Protein AF-A0A382AH95-F1 (afdb_monomer)

Sequence (117 aa):
MVKKNTNKNLPVITAFGGINAAGRSSSHQSYKNTIFDSLSDNCKQEVLQDLAVLEGKIESVSGGWETSSGDSIKLKTYLKENLEEIRAQTMVRRIIREEFDPEGIILDQIQAGSAGM

Mean predicted aligned error: 7.98 Å

Organism: NCBI:txid408172

pLDDT: mean 89.86, std 13.6, range [40.34, 98.5]

Nearest PDB structures (foldseek):
  4cw4-assembly1_A-2  TM=8.496E-01  e=1.085E-04  Pseudomonas aeruginosa PAO1
  2n4q-assembly1_B  TM=4.087E-01  e=5.212E+00  Homo sapiens
  3htx-assembly1_A  TM=3.259E-01  e=8.532E+00  Arabidopsis thaliana

Radius of gyration: 23.03 Å; Cα contacts (8 Å, |Δi|>4): 92; chains: 1; bounding box: 67×44×58 Å

Structure (mmCIF, N/CA/C/O backbone):
data_AF-A0A382AH95-F1
#
_entry.id   AF-A0A382AH95-F1
#
loop_
_atom_site.group_PDB
_atom_site.id
_atom_site.type_symbol
_atom_site.label_atom_id
_atom_site.label_alt_id
_atom_site.label_comp_id
_atom_site.label_asym_id
_atom_site.label_entity_id
_atom_site.label_seq_id
_atom_site.pdbx_PDB_ins_code
_atom_site.Cartn_x
_atom_site.Cartn_y
_atom_site.Cartn_z
_atom_site.occupancy
_atom_site.B_iso_or_equiv
_atom_site.auth_seq_id
_atom_site.auth_comp_id
_atom_site.auth_asym_id
_atom_site.auth_atom_id
_atom_site.pdbx_PDB_model_num
ATOM 1 N N . MET A 1 1 ? 51.081 -22.520 14.579 1.00 49.62 1 MET A N 1
ATOM 2 C CA . MET A 1 1 ? 49.908 -22.494 13.677 1.00 49.62 1 MET A CA 1
ATOM 3 C C . MET A 1 1 ? 49.060 -21.276 14.030 1.00 49.62 1 MET A C 1
ATOM 5 O O . MET A 1 1 ? 48.411 -21.284 15.066 1.00 49.62 1 MET A O 1
ATOM 9 N N . VAL A 1 2 ? 49.152 -20.190 13.256 1.00 55.25 2 VAL A N 1
ATOM 10 C CA . VAL A 1 2 ? 48.418 -18.939 13.527 1.00 55.25 2 VAL A CA 1
ATOM 11 C C . VAL A 1 2 ? 46.995 -19.087 12.984 1.00 55.25 2 VAL A C 1
ATOM 13 O O . VAL A 1 2 ? 46.812 -19.263 11.781 1.00 55.25 2 VAL A O 1
ATOM 16 N N . LYS A 1 3 ? 45.983 -19.048 13.860 1.00 61.38 3 LYS A N 1
ATOM 17 C CA . LYS A 1 3 ? 44.573 -18.991 13.445 1.00 61.38 3 LYS A CA 1
ATOM 18 C C . LYS A 1 3 ? 44.327 -17.646 12.761 1.00 61.38 3 LYS A C 1
ATOM 20 O O . LYS A 1 3 ? 44.399 -16.597 13.392 1.00 61.38 3 LYS A O 1
ATOM 25 N N . LYS A 1 4 ? 44.052 -17.681 11.459 1.00 64.69 4 LYS A N 1
ATOM 26 C CA . LYS A 1 4 ? 43.665 -16.507 10.677 1.00 64.69 4 LYS A CA 1
ATOM 27 C C . LYS A 1 4 ? 42.228 -16.143 11.065 1.00 64.69 4 LYS A C 1
ATOM 29 O O . LYS A 1 4 ? 41.293 -16.802 10.623 1.00 64.69 4 LYS A O 1
ATOM 34 N N . ASN A 1 5 ? 42.047 -15.134 11.917 1.00 68.62 5 ASN A N 1
ATOM 35 C CA . ASN A 1 5 ? 40.719 -14.590 12.208 1.00 68.62 5 ASN A CA 1
ATOM 36 C C . ASN A 1 5 ? 40.188 -13.887 10.954 1.00 68.62 5 ASN A C 1
ATOM 38 O O . ASN A 1 5 ? 40.538 -12.743 10.670 1.00 68.62 5 ASN A O 1
ATOM 42 N N . THR A 1 6 ? 39.340 -14.567 10.188 1.00 71.94 6 THR A N 1
ATOM 43 C CA . THR A 1 6 ? 38.558 -13.939 9.120 1.00 71.94 6 THR A CA 1
ATOM 44 C C . THR A 1 6 ? 37.319 -13.314 9.745 1.00 71.94 6 THR A C 1
ATOM 46 O O . THR A 1 6 ? 36.241 -13.907 9.717 1.00 71.94 6 THR A O 1
ATOM 49 N N . ASN A 1 7 ? 37.485 -12.147 10.365 1.00 75.25 7 ASN A N 1
ATOM 50 C CA . ASN A 1 7 ? 36.361 -11.382 10.891 1.00 75.25 7 ASN A CA 1
ATOM 51 C C . ASN A 1 7 ? 35.585 -10.809 9.692 1.00 75.25 7 ASN A C 1
ATOM 53 O O . ASN A 1 7 ? 35.944 -9.767 9.147 1.00 75.25 7 ASN A O 1
ATOM 57 N N . LYS A 1 8 ? 34.613 -11.573 9.182 1.00 82.12 8 LYS A N 1
ATOM 58 C CA . LYS A 1 8 ? 33.764 -11.160 8.062 1.00 82.12 8 LYS A CA 1
ATOM 59 C C . LYS A 1 8 ? 32.585 -10.376 8.621 1.00 82.12 8 LYS A C 1
ATOM 61 O O . LYS A 1 8 ? 31.841 -10.899 9.444 1.00 82.12 8 LYS A O 1
ATOM 66 N N . ASN A 1 9 ? 32.410 -9.144 8.156 1.00 88.56 9 ASN A N 1
ATOM 67 C CA . ASN A 1 9 ? 31.256 -8.329 8.518 1.00 88.56 9 ASN A CA 1
ATOM 68 C C . ASN A 1 9 ? 29.970 -9.021 8.043 1.00 88.56 9 ASN A C 1
ATOM 70 O O . ASN A 1 9 ? 29.896 -9.457 6.892 1.00 88.56 9 ASN A O 1
ATOM 74 N N . LEU A 1 10 ? 28.972 -9.118 8.923 1.00 92.50 10 LEU A N 1
ATOM 75 C CA . LEU A 1 10 ? 27.650 -9.628 8.572 1.00 92.50 10 LEU A CA 1
ATOM 76 C C . LEU A 1 10 ? 26.830 -8.484 7.956 1.00 92.50 10 LEU A C 1
ATOM 78 O O . LEU A 1 10 ? 26.560 -7.510 8.663 1.00 92.50 10 LEU A O 1
ATOM 82 N N . PRO A 1 11 ? 26.430 -8.557 6.674 1.00 94.50 11 PRO A N 1
ATOM 83 C CA . PRO A 1 11 ? 25.478 -7.601 6.130 1.00 94.50 11 PRO A CA 1
ATOM 84 C C . PRO A 1 11 ? 24.117 -7.785 6.810 1.00 94.50 11 PRO A C 1
ATOM 86 O O . PRO A 1 11 ? 23.620 -8.903 6.932 1.00 94.50 11 PRO A O 1
ATOM 89 N N . VAL A 1 12 ? 23.511 -6.678 7.235 1.00 96.69 12 VAL A N 1
ATOM 90 C CA . VAL A 1 12 ? 22.181 -6.649 7.856 1.00 96.69 12 VAL A CA 1
ATOM 91 C C . VAL A 1 12 ? 21.316 -5.655 7.091 1.00 96.69 12 VAL A C 1
ATOM 93 O O . VAL A 1 12 ? 21.766 -4.553 6.780 1.00 96.69 12 VAL A O 1
ATOM 96 N N . ILE A 1 13 ? 20.073 -6.035 6.792 1.00 96.50 13 ILE A N 1
ATOM 97 C CA . ILE A 1 13 ? 19.088 -5.127 6.197 1.00 96.50 13 ILE A CA 1
ATOM 98 C C . ILE A 1 13 ? 18.495 -4.287 7.325 1.00 96.50 13 ILE A C 1
ATOM 100 O O . ILE A 1 13 ? 17.729 -4.788 8.143 1.00 96.50 13 ILE A O 1
ATOM 104 N N . THR A 1 14 ? 18.866 -3.012 7.378 1.00 96.56 14 THR A N 1
ATOM 105 C CA . THR A 1 14 ? 18.353 -2.055 8.371 1.00 96.56 14 THR A CA 1
ATOM 106 C C . THR A 1 14 ? 17.153 -1.262 7.857 1.00 96.56 14 THR A C 1
ATOM 108 O O . THR A 1 14 ? 16.379 -0.737 8.651 1.00 96.56 14 THR A O 1
ATOM 111 N N . ALA A 1 15 ? 16.984 -1.193 6.535 1.00 96.81 15 ALA A N 1
ATOM 112 C CA . ALA A 1 15 ? 15.858 -0.561 5.863 1.00 96.81 15 ALA A CA 1
ATOM 113 C C . ALA A 1 15 ? 15.706 -1.110 4.437 1.00 96.81 15 ALA A C 1
ATOM 115 O O . ALA A 1 15 ? 16.664 -1.606 3.841 1.00 96.81 15 ALA A O 1
ATOM 116 N N . PHE A 1 16 ? 14.504 -0.986 3.881 1.00 96.75 16 PHE A N 1
ATOM 117 C CA . PHE A 1 16 ? 14.219 -1.236 2.470 1.00 96.75 16 PHE A CA 1
ATOM 118 C C . PHE A 1 16 ? 13.080 -0.318 2.001 1.00 96.75 16 PHE A C 1
ATOM 120 O O . PHE A 1 16 ? 12.281 0.166 2.806 1.00 96.75 16 PHE A O 1
ATOM 127 N N . GLY A 1 17 ? 13.026 -0.055 0.697 1.00 97.19 17 GLY A N 1
ATOM 128 C CA . GLY A 1 17 ? 12.072 0.866 0.087 1.00 97.19 17 GLY A CA 1
ATOM 129 C C . GLY A 1 17 ? 11.962 0.649 -1.421 1.00 97.19 17 GLY A C 1
ATOM 130 O O . GLY A 1 17 ? 12.726 -0.120 -2.001 1.00 97.19 17 GLY A O 1
ATOM 131 N N . GLY A 1 18 ? 10.970 1.285 -2.040 1.00 97.69 18 GLY A N 1
ATOM 132 C CA . GLY A 1 18 ? 10.634 1.123 -3.453 1.00 97.69 18 GLY A CA 1
ATOM 133 C C . GLY A 1 18 ? 9.134 1.273 -3.700 1.00 97.69 18 GLY A C 1
ATOM 134 O O . GLY A 1 18 ? 8.344 1.266 -2.754 1.00 97.69 18 GLY A O 1
ATOM 135 N N . ILE A 1 19 ? 8.765 1.405 -4.972 1.00 97.94 19 ILE A N 1
ATOM 136 C CA . ILE A 1 19 ? 7.386 1.494 -5.463 1.00 97.94 19 ILE A CA 1
ATOM 137 C C . ILE A 1 19 ? 7.217 0.433 -6.550 1.00 97.94 19 ILE A C 1
ATOM 139 O O . ILE A 1 19 ? 8.105 0.254 -7.384 1.00 97.94 19 ILE A O 1
ATOM 143 N N . ASN A 1 20 ? 6.101 -0.288 -6.530 1.00 96.75 20 ASN A N 1
ATOM 144 C CA . ASN A 1 20 ? 5.709 -1.217 -7.587 1.00 96.75 20 ASN A CA 1
ATOM 145 C C . ASN A 1 20 ? 4.177 -1.228 -7.736 1.00 96.75 20 ASN A C 1
ATOM 147 O O . ASN A 1 20 ? 3.482 -0.434 -7.106 1.00 96.75 20 ASN A O 1
ATOM 151 N N . ALA A 1 21 ? 3.643 -2.156 -8.534 1.00 97.12 21 ALA A N 1
ATOM 152 C CA . ALA A 1 21 ? 2.203 -2.287 -8.763 1.00 97.12 21 ALA A CA 1
ATOM 153 C C . ALA A 1 21 ? 1.373 -2.567 -7.491 1.00 97.12 21 ALA A C 1
ATOM 155 O O . ALA A 1 21 ? 0.168 -2.348 -7.494 1.00 97.12 21 ALA A O 1
ATOM 156 N N . ALA A 1 22 ? 1.984 -3.049 -6.405 1.00 98.00 22 ALA A N 1
ATOM 157 C CA . ALA A 1 22 ? 1.310 -3.265 -5.125 1.00 98.00 22 ALA A CA 1
ATOM 158 C C . ALA A 1 22 ? 1.391 -2.043 -4.184 1.00 98.00 22 ALA A C 1
ATOM 160 O O . ALA A 1 22 ? 0.810 -2.087 -3.100 1.00 98.00 22 ALA A O 1
ATOM 161 N N . GLY A 1 23 ? 2.090 -0.968 -4.569 1.00 97.81 23 GLY A N 1
ATOM 162 C CA . GLY A 1 23 ? 2.293 0.247 -3.773 1.00 97.81 23 GLY A CA 1
ATOM 163 C C . GLY A 1 23 ? 3.728 0.387 -3.253 1.00 97.81 23 GLY A C 1
ATOM 164 O O . GLY A 1 23 ? 4.677 -0.149 -3.837 1.00 97.81 23 GLY A O 1
ATOM 165 N N . ARG A 1 24 ? 3.921 1.108 -2.139 1.00 97.75 24 ARG A N 1
ATOM 166 C CA . ARG A 1 24 ? 5.260 1.305 -1.549 1.00 97.75 24 ARG A CA 1
ATOM 167 C C . ARG A 1 24 ? 5.701 0.142 -0.676 1.00 97.75 24 ARG A C 1
ATOM 169 O O . ARG A 1 24 ? 4.905 -0.458 0.032 1.00 97.75 24 ARG A O 1
ATOM 176 N N . SER A 1 25 ? 6.985 -0.194 -0.662 1.00 97.94 25 SER A N 1
ATOM 177 C CA . SER A 1 25 ? 7.503 -1.269 0.202 1.00 97.94 25 SER A CA 1
ATOM 178 C C . SER A 1 25 ? 7.858 -0.819 1.618 1.00 97.94 25 SER A C 1
ATOM 180 O O . SER A 1 25 ? 7.847 -1.645 2.532 1.00 97.94 25 SER A O 1
ATOM 182 N N . SER A 1 26 ? 8.083 0.481 1.839 1.00 96.44 26 SER A N 1
ATOM 183 C CA . SER A 1 26 ? 8.302 1.012 3.187 1.00 96.44 26 SER A CA 1
ATOM 184 C C . SER A 1 26 ? 7.097 0.732 4.090 1.00 96.44 26 SER A C 1
ATOM 186 O O . SER A 1 26 ? 5.948 0.719 3.648 1.00 96.44 26 SER A O 1
ATOM 188 N N . SER A 1 27 ? 7.365 0.420 5.361 1.00 96.56 27 SER A N 1
ATOM 189 C CA . SER A 1 27 ? 6.340 -0.014 6.327 1.00 96.56 27 SER A CA 1
ATOM 190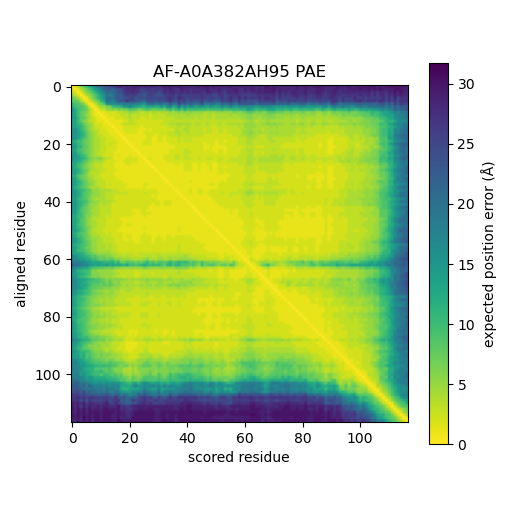 C C . SER A 1 27 ? 5.522 -1.238 5.875 1.00 96.56 27 SER A C 1
ATOM 192 O O . SER A 1 27 ? 4.410 -1.457 6.361 1.00 96.56 27 SER A O 1
ATOM 194 N N . HIS A 1 28 ? 6.080 -2.045 4.964 1.00 97.94 28 HIS A N 1
ATOM 195 C CA . HIS A 1 28 ? 5.477 -3.255 4.407 1.00 97.94 28 HIS A CA 1
ATOM 196 C C . HIS A 1 28 ? 4.168 -3.025 3.629 1.00 97.94 28 HIS A C 1
ATOM 198 O O . HIS A 1 28 ? 3.419 -3.981 3.453 1.00 97.94 28 HIS A O 1
ATOM 204 N N . GLN A 1 29 ? 3.863 -1.808 3.155 1.00 98.38 29 GLN A N 1
ATOM 205 C CA . GLN A 1 29 ? 2.543 -1.506 2.570 1.00 98.38 29 GLN A CA 1
ATOM 206 C C . GLN A 1 29 ? 2.218 -2.348 1.326 1.00 98.38 29 GLN A C 1
ATOM 208 O O . GLN A 1 29 ? 1.148 -2.943 1.254 1.00 98.38 29 GLN A O 1
ATOM 213 N N . SER A 1 30 ? 3.168 -2.520 0.408 1.00 98.12 30 SER A N 1
ATOM 214 C CA . SER A 1 30 ? 3.002 -3.386 -0.769 1.00 98.12 30 SER A CA 1
ATOM 215 C C . SER A 1 30 ? 2.816 -4.852 -0.390 1.00 98.12 30 SER A C 1
ATOM 217 O O . SER A 1 30 ? 1.979 -5.529 -0.974 1.00 98.12 30 SER A O 1
ATOM 219 N N . TYR A 1 31 ? 3.529 -5.348 0.628 1.00 98.38 31 TYR A N 1
ATOM 220 C CA . TYR A 1 31 ? 3.303 -6.699 1.147 1.00 98.38 31 TYR A CA 1
ATOM 221 C C . TYR A 1 31 ? 1.898 -6.836 1.742 1.00 98.38 31 TYR A C 1
ATOM 223 O O . TYR A 1 31 ? 1.183 -7.779 1.409 1.00 98.38 31 TYR A O 1
ATOM 231 N N . LYS A 1 32 ? 1.478 -5.873 2.571 1.00 98.50 32 LYS A N 1
ATOM 232 C CA . LYS A 1 32 ? 0.131 -5.828 3.147 1.00 98.50 32 LYS A CA 1
ATOM 233 C C . LYS A 1 32 ? -0.940 -5.809 2.044 1.00 98.50 32 LYS A C 1
ATOM 235 O O . LYS A 1 32 ? -1.889 -6.578 2.133 1.00 98.50 32 LYS A O 1
ATOM 240 N N . ASN A 1 33 ? -0.776 -5.016 0.983 1.00 98.44 33 ASN A N 1
ATOM 241 C CA . ASN A 1 33 ? -1.711 -4.997 -0.148 1.00 98.44 33 ASN A CA 1
ATOM 242 C C . ASN A 1 33 ? -1.766 -6.343 -0.896 1.00 98.44 33 ASN A C 1
ATOM 244 O O . ASN A 1 33 ? -2.835 -6.775 -1.325 1.00 98.44 33 ASN A O 1
ATOM 248 N N . THR A 1 34 ? -0.640 -7.050 -1.013 1.00 98.31 34 THR A N 1
ATOM 249 C CA . THR A 1 34 ? -0.606 -8.393 -1.618 1.00 98.31 34 THR A CA 1
ATOM 250 C C . THR A 1 34 ? -1.416 -9.413 -0.817 1.00 98.31 34 THR A C 1
ATOM 252 O O . THR A 1 34 ? -2.109 -10.236 -1.405 1.00 98.31 34 THR A O 1
ATOM 255 N N . ILE A 1 35 ? -1.368 -9.359 0.518 1.00 98.19 35 ILE A N 1
ATOM 256 C CA . ILE A 1 35 ? -2.105 -10.280 1.406 1.00 98.19 35 ILE A CA 1
ATOM 257 C C . ILE A 1 35 ? -3.373 -9.653 2.001 1.00 98.19 35 ILE A C 1
ATOM 259 O O . ILE A 1 35 ? -3.797 -10.032 3.094 1.00 98.19 35 ILE A O 1
ATOM 263 N N . PHE A 1 36 ? -3.950 -8.670 1.306 1.00 98.44 36 PHE A N 1
ATOM 264 C CA . PHE A 1 36 ? -4.940 -7.744 1.857 1.00 98.44 36 PHE A CA 1
ATOM 265 C C . PHE A 1 36 ? -6.092 -8.435 2.589 1.00 98.44 36 PHE A C 1
ATOM 267 O O . PHE A 1 36 ? -6.450 -8.027 3.691 1.00 98.44 36 PHE A O 1
ATOM 274 N N . ASP A 1 37 ? -6.641 -9.508 2.023 1.00 97.75 37 ASP A N 1
ATOM 275 C CA . ASP A 1 37 ? -7.840 -10.164 2.552 1.00 97.75 37 ASP A CA 1
ATOM 276 C C . ASP A 1 37 ? -7.624 -10.793 3.934 1.00 97.75 37 ASP A C 1
ATOM 278 O O . ASP A 1 37 ? -8.555 -10.821 4.743 1.00 97.75 37 ASP A O 1
ATOM 282 N N . SER A 1 38 ? -6.383 -11.181 4.239 1.00 98.25 38 SER A N 1
ATOM 283 C CA . SER A 1 38 ? -5.962 -11.779 5.513 1.00 98.25 38 SER A CA 1
ATOM 284 C C . SER A 1 38 ? -5.681 -10.755 6.617 1.00 98.25 38 SER A C 1
ATOM 286 O O . SER A 1 38 ? -5.367 -11.132 7.747 1.00 98.25 38 SER A O 1
ATOM 288 N N . LEU A 1 39 ? -5.737 -9.459 6.307 1.00 98.31 39 LEU A N 1
ATOM 289 C CA . LEU A 1 39 ? -5.435 -8.397 7.260 1.00 98.31 39 LEU A CA 1
ATOM 290 C C . LEU A 1 39 ? -6.622 -8.068 8.172 1.00 98.31 39 LEU A C 1
ATOM 292 O O . LEU A 1 39 ? -7.787 -8.213 7.799 1.00 98.31 39 LEU A O 1
ATOM 296 N N . SER A 1 40 ? -6.309 -7.521 9.349 1.00 98.25 40 SER A N 1
ATOM 297 C CA . SER A 1 40 ? -7.296 -6.850 10.196 1.00 98.25 40 SER A CA 1
ATOM 298 C C . SER A 1 40 ? -7.837 -5.587 9.517 1.00 98.25 40 SER A C 1
ATOM 300 O O . SER A 1 40 ? -7.156 -4.971 8.695 1.00 98.25 40 SER A O 1
ATOM 302 N N . ASP A 1 41 ? -9.030 -5.139 9.912 1.00 97.31 41 ASP A N 1
ATOM 303 C CA . ASP A 1 41 ? -9.660 -3.942 9.334 1.00 97.31 41 ASP A CA 1
ATOM 304 C C . ASP A 1 41 ? -8.817 -2.670 9.490 1.00 97.31 41 ASP A C 1
ATOM 306 O O . ASP A 1 41 ? -8.868 -1.786 8.634 1.00 97.31 41 ASP A O 1
ATOM 310 N N . ASN A 1 42 ? -8.030 -2.569 10.564 1.00 97.19 42 ASN A N 1
ATOM 311 C CA . ASN A 1 42 ? -7.121 -1.442 10.773 1.00 97.19 42 ASN A CA 1
ATOM 312 C C . ASN A 1 42 ? -5.963 -1.483 9.770 1.00 97.19 42 ASN A C 1
ATOM 314 O O . ASN A 1 42 ? -5.666 -0.476 9.136 1.00 97.19 42 ASN A O 1
ATOM 318 N N . CYS A 1 43 ? -5.355 -2.654 9.559 1.00 98.06 43 CYS A N 1
ATOM 319 C CA . CYS A 1 43 ? -4.294 -2.807 8.565 1.00 98.06 43 CYS A CA 1
ATOM 320 C C . CYS A 1 43 ? -4.815 -2.628 7.130 1.00 98.06 43 CYS A C 1
ATOM 322 O O . CYS A 1 43 ? -4.108 -2.060 6.302 1.00 98.06 43 CYS A O 1
ATOM 324 N N . LYS A 1 44 ? -6.053 -3.051 6.835 1.00 98.44 44 LYS A N 1
ATOM 325 C CA . LYS A 1 44 ? -6.712 -2.766 5.549 1.00 98.44 44 LYS A CA 1
ATOM 326 C C . LYS A 1 44 ? -6.884 -1.262 5.332 1.00 98.44 44 LYS A C 1
ATOM 328 O O . LYS A 1 44 ? -6.559 -0.769 4.259 1.00 98.44 44 LYS A O 1
ATOM 333 N N . GLN A 1 45 ? -7.338 -0.528 6.351 1.00 98.12 45 GLN A N 1
ATOM 334 C CA . GLN A 1 45 ? -7.467 0.934 6.282 1.00 98.12 45 GLN A CA 1
ATOM 335 C C . GLN A 1 45 ? -6.121 1.627 6.044 1.00 98.12 45 GLN A C 1
ATOM 337 O O . GLN A 1 45 ? -6.064 2.525 5.213 1.00 98.12 45 GLN A O 1
ATOM 342 N N . GLU A 1 46 ? -5.043 1.192 6.706 1.00 98.12 46 GLU A N 1
ATOM 343 C CA . GLU A 1 46 ? -3.696 1.731 6.457 1.00 98.12 46 GLU A CA 1
ATOM 344 C C . GLU A 1 46 ? -3.264 1.553 4.998 1.00 98.12 46 GLU A C 1
ATOM 346 O O . GLU A 1 46 ? -2.752 2.494 4.398 1.00 98.12 46 GLU A O 1
ATOM 351 N N . VAL A 1 47 ? -3.485 0.364 4.427 1.00 98.44 47 VAL A N 1
ATOM 352 C CA . VAL A 1 47 ? -3.152 0.084 3.023 1.00 98.44 47 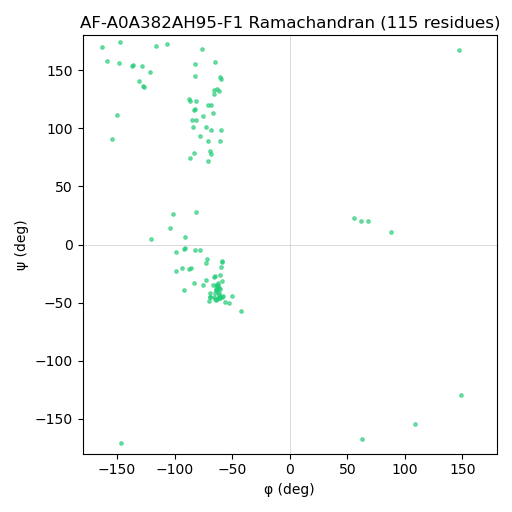VAL A CA 1
ATOM 353 C C . VAL A 1 47 ? -3.978 0.957 2.085 1.00 98.44 47 VAL A C 1
ATOM 355 O O . VAL A 1 47 ? -3.422 1.571 1.182 1.00 98.44 47 VAL A O 1
ATOM 358 N N . LEU A 1 48 ? -5.294 1.039 2.298 1.00 98.44 48 LEU A N 1
ATOM 359 C CA . LEU A 1 48 ? -6.177 1.837 1.444 1.00 98.44 48 LEU A CA 1
ATOM 360 C C . LEU A 1 48 ? -5.839 3.325 1.506 1.00 98.44 48 LEU A C 1
ATOM 362 O O . LEU A 1 48 ? -5.843 3.987 0.475 1.00 98.44 48 LEU A O 1
ATOM 366 N N . GLN A 1 49 ? -5.523 3.846 2.692 1.00 98.19 49 GLN A N 1
ATOM 367 C CA . GLN A 1 49 ? -5.069 5.224 2.851 1.00 98.19 49 GLN A CA 1
ATOM 368 C C . GLN A 1 49 ? -3.777 5.467 2.067 1.00 98.19 49 GLN A C 1
ATOM 370 O O . GLN A 1 49 ? -3.667 6.467 1.364 1.00 98.19 49 GLN A O 1
ATOM 375 N N . ASP A 1 50 ? -2.809 4.556 2.184 1.00 98.12 50 ASP A N 1
ATOM 376 C CA . ASP A 1 50 ? -1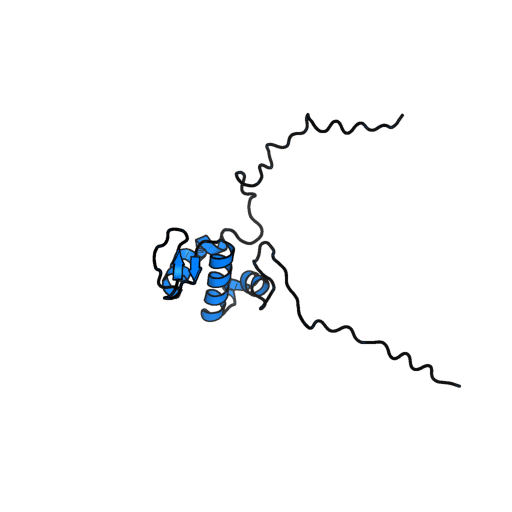.521 4.667 1.505 1.00 98.12 50 ASP A CA 1
ATOM 377 C C . ASP A 1 50 ? -1.666 4.679 -0.020 1.00 98.12 50 ASP A C 1
ATOM 379 O O . ASP A 1 50 ? -1.090 5.530 -0.694 1.00 98.12 50 ASP A O 1
ATOM 383 N N . LEU A 1 51 ? -2.484 3.765 -0.547 1.00 98.38 51 LEU A N 1
ATOM 384 C CA . LEU A 1 51 ? -2.792 3.677 -1.971 1.00 98.38 51 LEU A CA 1
ATOM 385 C C . LEU A 1 51 ? -3.544 4.915 -2.461 1.00 98.38 51 LEU A C 1
ATOM 387 O O . LEU A 1 51 ? -3.138 5.504 -3.454 1.00 98.38 51 LEU A O 1
ATOM 391 N N . ALA A 1 52 ? -4.580 5.361 -1.746 1.00 98.12 52 ALA A N 1
ATOM 392 C CA . ALA A 1 52 ? -5.369 6.524 -2.149 1.00 98.12 52 ALA A CA 1
ATOM 393 C C . ALA A 1 52 ? -4.531 7.814 -2.204 1.00 98.12 52 ALA A C 1
ATOM 395 O O . ALA A 1 52 ? -4.751 8.650 -3.080 1.00 98.12 52 ALA A O 1
ATOM 396 N N . VAL A 1 53 ? -3.552 7.966 -1.305 1.00 97.50 53 VAL A N 1
ATOM 397 C CA . VAL A 1 53 ? -2.575 9.066 -1.365 1.00 97.50 53 VAL A CA 1
ATOM 398 C C . VAL A 1 53 ? -1.625 8.892 -2.549 1.00 97.50 53 VAL A C 1
ATOM 400 O O . VAL A 1 53 ? -1.375 9.851 -3.273 1.00 97.50 53 VAL A O 1
ATOM 403 N N . LEU A 1 54 ? -1.100 7.681 -2.770 1.00 97.00 54 LEU A N 1
ATOM 404 C CA . LEU A 1 54 ? -0.158 7.407 -3.861 1.00 9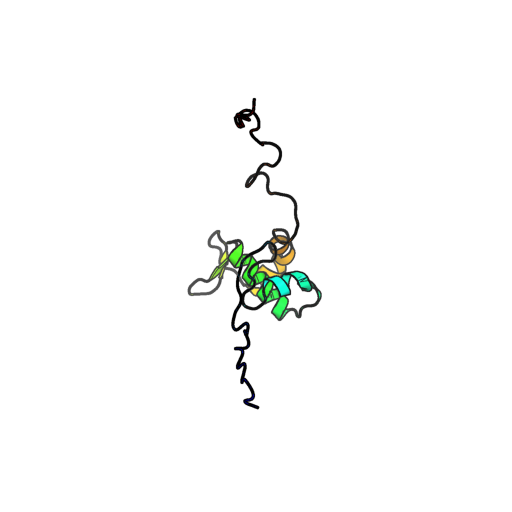7.00 54 LEU A CA 1
ATOM 405 C C . LEU A 1 54 ? -0.792 7.603 -5.248 1.00 97.00 54 LEU A C 1
ATOM 407 O O . LEU A 1 54 ? -0.126 8.066 -6.169 1.00 97.00 54 LEU A O 1
ATOM 411 N N . GLU A 1 55 ? -2.076 7.281 -5.377 1.00 95.69 55 GLU A N 1
ATOM 412 C CA . GLU A 1 55 ? -2.889 7.495 -6.578 1.00 95.69 55 GLU A CA 1
ATOM 413 C C . GLU A 1 55 ? -3.352 8.951 -6.740 1.00 95.69 55 GLU A C 1
ATOM 415 O O . GLU A 1 55 ? -3.989 9.284 -7.737 1.00 95.69 55 GLU A O 1
ATOM 420 N N . GLY A 1 56 ? -3.067 9.821 -5.765 1.00 96.25 56 GLY A N 1
ATOM 421 C CA . GLY A 1 56 ? -3.484 11.222 -5.782 1.00 96.25 56 GLY A CA 1
ATOM 422 C C . GLY A 1 56 ? -4.995 11.421 -5.646 1.00 96.25 56 GLY A C 1
ATOM 423 O O . GLY A 1 56 ? -5.501 12.468 -6.032 1.00 96.25 56 GLY A O 1
ATOM 424 N N . LYS A 1 57 ? -5.736 10.435 -5.122 1.00 96.81 57 LYS A N 1
ATOM 425 C CA . LYS A 1 57 ? -7.190 10.535 -4.902 1.00 96.81 57 LYS A CA 1
ATOM 426 C C . LYS A 1 57 ? -7.531 11.403 -3.698 1.00 96.81 57 LYS A C 1
ATOM 428 O O . LYS A 1 57 ? -8.566 12.069 -3.708 1.00 96.81 57 LYS A O 1
ATOM 433 N N . ILE A 1 58 ? -6.686 11.359 -2.668 1.00 97.75 58 ILE A N 1
ATOM 434 C CA . ILE A 1 58 ? -6.864 12.106 -1.424 1.00 97.75 58 ILE A CA 1
ATOM 435 C C . ILE A 1 58 ? -5.559 12.747 -0.968 1.00 97.75 58 ILE A C 1
ATOM 437 O O . ILE A 1 58 ? -4.473 12.216 -1.211 1.00 97.75 58 ILE A O 1
ATOM 441 N N . GLU A 1 59 ? -5.676 13.830 -0.213 1.00 97.38 59 GLU A N 1
ATOM 442 C CA . GLU A 1 59 ? -4.550 14.508 0.417 1.00 97.38 59 GLU A CA 1
ATOM 443 C C . GLU A 1 59 ? -4.861 14.923 1.858 1.00 97.38 59 GLU A C 1
ATOM 445 O O . GLU A 1 59 ? -6.016 15.097 2.252 1.00 97.38 59 GLU A O 1
ATOM 450 N N . SER A 1 60 ? -3.808 15.039 2.670 1.00 96.50 60 SER A N 1
ATOM 451 C CA . SER A 1 60 ? -3.923 15.516 4.048 1.00 96.50 60 SER A CA 1
ATOM 452 C C . SER A 1 60 ? -3.833 17.037 4.068 1.00 96.50 60 SER A C 1
ATOM 454 O O . SER A 1 60 ? -2.827 17.607 3.649 1.00 96.50 60 SER A O 1
ATOM 456 N N . VAL A 1 61 ? -4.834 17.681 4.660 1.00 95.25 61 VAL A N 1
ATOM 457 C CA . VAL A 1 61 ? -4.899 19.136 4.861 1.00 95.25 61 VAL A CA 1
ATOM 458 C C . VAL A 1 61 ? -4.887 19.481 6.352 1.00 95.25 61 VAL A C 1
ATOM 460 O O . VAL A 1 61 ? -5.012 18.603 7.208 1.00 95.25 61 VAL A O 1
ATOM 463 N N . SER A 1 62 ? -4.745 20.766 6.695 1.00 88.88 62 SER A N 1
ATOM 464 C CA . SER A 1 62 ? -4.596 21.240 8.086 1.00 88.88 62 SER A CA 1
ATOM 465 C C . SER A 1 62 ? -5.759 20.872 9.024 1.00 88.88 62 SER A C 1
ATOM 467 O O . SER A 1 62 ? -5.595 20.9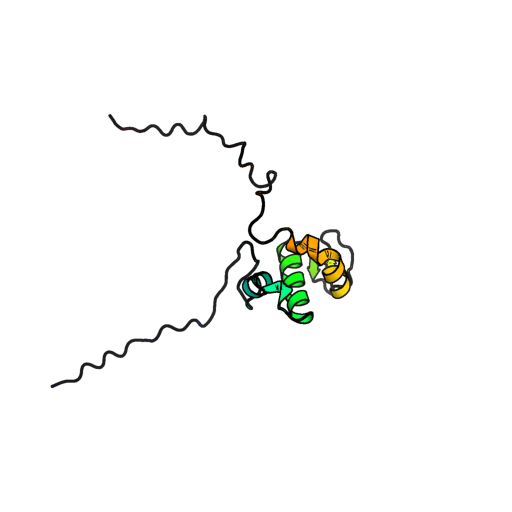30 10.241 1.00 88.88 62 SER A O 1
ATOM 469 N N . GLY A 1 63 ? -6.909 20.458 8.482 1.00 86.62 63 GLY A N 1
ATOM 470 C CA . GLY A 1 63 ? -8.099 20.052 9.237 1.00 86.62 63 GLY A CA 1
ATOM 471 C C . GLY A 1 63 ? -8.583 18.621 8.988 1.00 86.62 63 GLY A C 1
ATOM 472 O O . GLY A 1 63 ? -9.633 18.253 9.514 1.00 86.62 63 GLY A O 1
ATOM 473 N N . GLY A 1 64 ? -7.866 17.809 8.205 1.00 95.19 64 GLY A N 1
ATOM 474 C CA . GLY A 1 64 ? -8.316 16.460 7.870 1.00 95.19 64 GLY A CA 1
ATOM 475 C C . GLY A 1 64 ? -7.864 15.999 6.493 1.00 95.19 64 GLY A C 1
ATOM 476 O O . GLY A 1 64 ? -6.678 16.039 6.179 1.00 95.19 64 GLY A O 1
ATOM 477 N N . TRP A 1 65 ? -8.820 15.514 5.708 1.00 97.94 65 TRP A N 1
ATOM 478 C CA . TRP A 1 65 ? -8.583 14.890 4.414 1.00 97.94 65 TRP A CA 1
ATOM 479 C C . TRP A 1 65 ? -9.502 15.494 3.367 1.00 97.94 65 TRP A C 1
ATOM 481 O O . TRP A 1 65 ? -10.681 15.721 3.650 1.00 97.94 65 TRP A O 1
ATOM 491 N N . GLU A 1 66 ? -8.970 15.702 2.172 1.00 97.81 66 GLU A N 1
ATOM 492 C CA . GLU A 1 66 ? -9.709 16.193 1.010 1.00 97.81 66 GLU A CA 1
ATOM 493 C C . GLU A 1 66 ? -9.481 15.268 -0.185 1.00 97.81 66 GLU A C 1
ATOM 495 O O . GLU A 1 66 ? -8.476 14.557 -0.241 1.00 97.81 66 GLU A O 1
ATOM 500 N N . THR A 1 67 ? -10.439 15.225 -1.110 1.00 97.19 67 THR A N 1
ATOM 501 C CA . THR A 1 67 ? -10.245 14.586 -2.419 1.00 97.19 67 THR A CA 1
ATOM 502 C C . THR A 1 67 ? -9.402 15.474 -3.332 1.00 97.19 67 THR A C 1
ATOM 504 O O . THR A 1 67 ? -9.261 16.670 -3.090 1.00 97.19 67 THR A O 1
ATOM 507 N N . SER A 1 68 ? -8.938 14.934 -4.460 1.00 92.88 68 SER A N 1
ATOM 508 C CA . SER A 1 68 ? -8.288 15.723 -5.522 1.00 92.88 68 SER A CA 1
ATOM 509 C C . SER A 1 68 ? -9.150 16.849 -6.112 1.00 92.88 68 SER A C 1
ATOM 511 O O . SER A 1 68 ? -8.630 17.717 -6.808 1.00 92.88 68 SER A O 1
ATOM 513 N N . SER A 1 69 ? -10.463 16.841 -5.855 1.00 93.94 69 SER A N 1
ATOM 514 C CA . SER A 1 69 ? -11.394 17.902 -6.264 1.00 93.94 69 SER A CA 1
ATOM 515 C C . SER A 1 69 ? -11.575 18.990 -5.195 1.00 93.94 69 SER A C 1
ATOM 517 O O . SER A 1 69 ? -12.259 19.978 -5.456 1.00 93.94 69 SER A O 1
ATOM 519 N N . GLY A 1 70 ? -10.963 18.831 -4.014 1.00 94.06 70 GLY A N 1
ATOM 520 C CA . GLY A 1 70 ? -11.084 19.745 -2.873 1.00 94.06 70 GLY A CA 1
ATOM 521 C C . GLY A 1 70 ? -12.255 19.450 -1.929 1.00 94.06 70 GLY A C 1
ATOM 522 O O . GLY A 1 70 ? -12.571 20.268 -1.067 1.00 94.06 70 GLY A O 1
ATOM 523 N N . ASP A 1 71 ? -12.925 18.301 -2.064 1.00 95.94 71 ASP A N 1
ATOM 524 C CA . ASP A 1 71 ? -14.042 17.947 -1.183 1.00 95.94 71 ASP A CA 1
ATOM 525 C C . ASP A 1 71 ? -13.524 17.376 0.138 1.00 95.94 71 ASP A C 1
ATOM 527 O O . ASP A 1 71 ? -12.824 16.362 0.149 1.00 95.94 71 ASP A O 1
ATOM 531 N N . SER A 1 72 ? -13.909 17.969 1.271 1.00 96.88 72 SER A N 1
ATOM 532 C CA . SER A 1 72 ? -13.563 17.427 2.589 1.00 96.88 72 SER A CA 1
ATOM 533 C C . SER A 1 72 ? -14.226 16.068 2.842 1.00 96.88 72 SER A C 1
ATOM 535 O O . SER A 1 72 ? -15.447 15.919 2.747 1.00 96.88 72 SER A O 1
ATOM 537 N N . ILE A 1 73 ? -13.431 15.078 3.256 1.00 97.38 73 ILE A N 1
ATOM 538 C CA . ILE A 1 73 ? -13.880 13.696 3.459 1.00 97.38 73 ILE A CA 1
ATOM 539 C C . ILE A 1 73 ? -13.670 13.195 4.889 1.00 97.38 73 ILE A C 1
ATOM 541 O O . ILE A 1 73 ? -12.702 13.509 5.585 1.00 97.38 73 ILE A O 1
ATOM 545 N N . LYS A 1 74 ? -14.566 12.301 5.321 1.00 97.62 74 LYS A N 1
ATOM 546 C CA . LYS A 1 74 ? -14.335 11.448 6.494 1.00 97.62 74 LYS A CA 1
ATOM 547 C C . LYS A 1 74 ? -13.537 10.226 6.061 1.00 97.62 74 LYS A C 1
ATOM 549 O O . LYS A 1 74 ? -14.117 9.270 5.548 1.00 97.62 74 LYS A O 1
ATOM 554 N N . LEU A 1 75 ? -12.230 10.248 6.322 1.00 96.88 75 LEU A N 1
ATOM 555 C CA . LEU A 1 75 ? -11.266 9.257 5.830 1.00 96.88 75 LEU A CA 1
ATOM 556 C C . LEU A 1 75 ? -11.770 7.807 5.911 1.00 96.88 75 LEU A C 1
ATOM 558 O O . LEU A 1 75 ? -11.865 7.128 4.898 1.00 96.88 75 LEU A O 1
ATOM 562 N N . LYS A 1 76 ? -12.146 7.329 7.103 1.00 97.06 76 LYS A N 1
ATOM 563 C CA . LYS A 1 76 ? -12.540 5.923 7.299 1.00 97.06 76 LYS A CA 1
ATOM 564 C C . LYS A 1 76 ? -13.758 5.509 6.464 1.00 97.06 76 LYS A C 1
ATOM 566 O O . LYS A 1 76 ? -13.805 4.381 5.981 1.00 97.06 76 LYS A O 1
ATOM 571 N N . THR A 1 77 ? -14.736 6.400 6.314 1.00 97.81 77 THR A N 1
ATOM 572 C CA . THR A 1 77 ? -15.930 6.149 5.497 1.00 97.81 77 THR A CA 1
ATOM 573 C C . THR A 1 77 ? -15.555 6.121 4.021 1.00 97.81 77 THR A C 1
ATOM 575 O O . THR A 1 77 ? -15.844 5.136 3.350 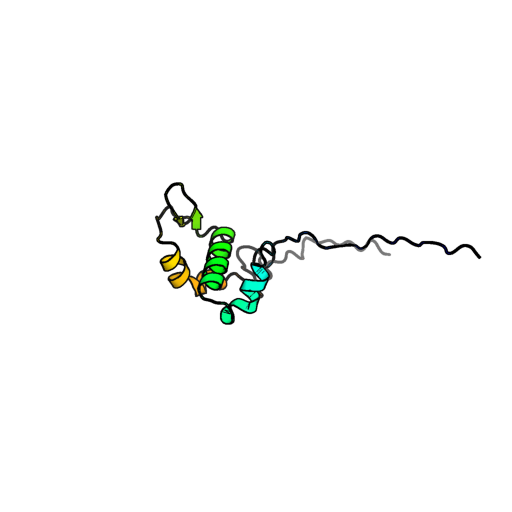1.00 97.81 77 THR A O 1
ATOM 578 N N . TYR A 1 78 ? -14.805 7.128 3.564 1.00 97.88 78 TYR A N 1
ATOM 579 C CA . TYR A 1 78 ? -14.337 7.228 2.184 1.00 97.88 78 TYR A CA 1
ATOM 580 C C . TYR A 1 78 ? -13.536 5.992 1.754 1.00 97.88 78 TYR A C 1
ATOM 582 O O . TYR A 1 78 ? -13.849 5.382 0.736 1.00 97.88 78 TYR A O 1
ATOM 590 N N . LEU A 1 79 ? -12.551 5.562 2.554 1.00 97.94 79 LEU A N 1
ATOM 591 C CA . LEU A 1 79 ? -11.728 4.390 2.233 1.00 97.94 79 LEU A CA 1
ATOM 592 C C . LEU A 1 79 ? -12.557 3.106 2.138 1.00 97.94 79 LEU A C 1
ATOM 594 O O . LEU A 1 79 ? -12.284 2.256 1.299 1.00 97.94 79 LEU A O 1
ATOM 598 N N . LYS A 1 80 ? -13.571 2.955 2.998 1.00 97.06 80 LYS A N 1
ATOM 599 C CA . LYS A 1 80 ? -14.449 1.782 2.980 1.00 97.06 80 LYS A CA 1
ATOM 600 C C . LYS A 1 80 ? -15.339 1.762 1.736 1.00 97.06 80 LYS A C 1
ATOM 602 O O . LYS A 1 80 ? -15.529 0.699 1.157 1.00 97.06 80 LYS A O 1
ATOM 607 N N . GLU A 1 81 ? -15.886 2.911 1.352 1.00 97.44 81 GLU A N 1
ATOM 608 C CA . GLU A 1 81 ? -16.784 3.046 0.197 1.00 97.44 81 GLU A CA 1
ATOM 609 C C . GLU A 1 81 ? -16.041 2.926 -1.140 1.00 97.44 81 GLU A C 1
ATOM 611 O O . GLU A 1 81 ? -16.597 2.394 -2.095 1.00 97.44 81 GLU A O 1
ATOM 616 N N . ASN A 1 82 ? -14.771 3.339 -1.188 1.00 97.25 82 ASN A N 1
ATOM 617 C CA . ASN A 1 82 ? -13.950 3.353 -2.403 1.00 97.25 82 ASN A CA 1
ATOM 618 C C . ASN A 1 82 ? -12.921 2.209 -2.457 1.00 97.25 82 ASN A C 1
ATOM 620 O O . ASN A 1 82 ? -12.001 2.248 -3.269 1.00 97.25 82 ASN A O 1
ATOM 624 N N . LEU A 1 83 ? -13.051 1.188 -1.602 1.00 97.44 83 LEU A N 1
ATOM 625 C CA . LEU A 1 83 ? -12.084 0.088 -1.484 1.00 97.44 83 LEU A CA 1
ATOM 626 C C . LEU A 1 83 ? -11.780 -0.576 -2.832 1.00 97.44 83 LEU A C 1
ATOM 628 O O . LEU A 1 83 ? -10.614 -0.753 -3.182 1.00 97.44 83 LEU A O 1
ATOM 632 N N . GLU A 1 84 ? -12.827 -0.941 -3.572 1.00 96.81 84 GLU A N 1
ATOM 633 C CA . GLU A 1 84 ? -12.695 -1.619 -4.864 1.00 96.81 84 GLU A CA 1
ATOM 634 C C . GLU A 1 84 ? -12.015 -0.715 -5.895 1.00 96.81 84 GLU A C 1
ATOM 636 O O . GLU A 1 84 ? -11.117 -1.155 -6.605 1.00 96.81 84 GLU A O 1
ATOM 641 N N . GLU A 1 85 ? -12.378 0.569 -5.935 1.00 95.88 85 GLU A N 1
ATOM 642 C CA . GLU A 1 85 ? -11.796 1.536 -6.867 1.00 95.88 85 GLU A CA 1
ATOM 643 C C . GLU A 1 85 ? -10.309 1.782 -6.585 1.00 95.88 85 GLU A C 1
ATOM 645 O O . GLU A 1 85 ? -9.498 1.752 -7.5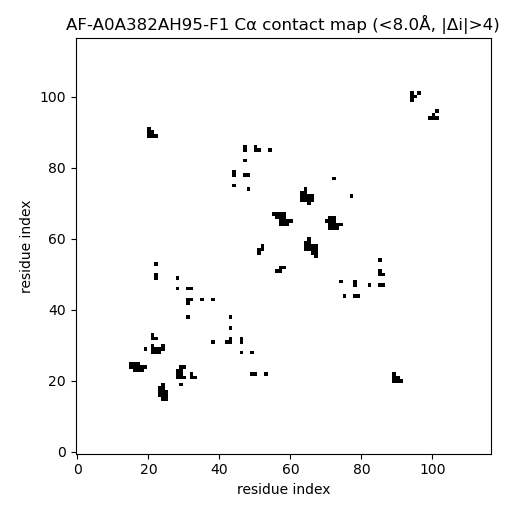11 1.00 95.88 85 GLU A O 1
ATOM 650 N N . ILE A 1 86 ? -9.946 1.966 -5.311 1.00 96.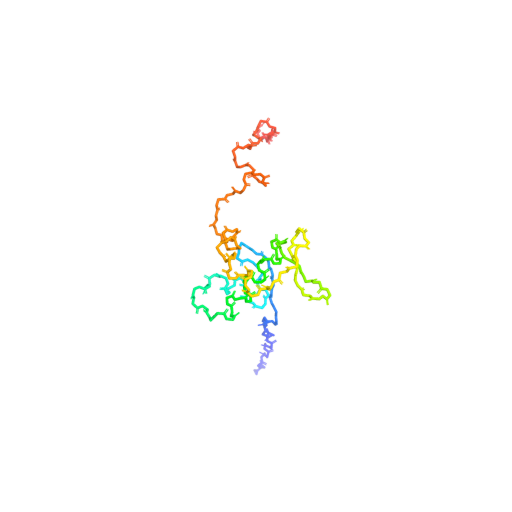88 86 ILE A N 1
ATOM 651 C CA . ILE A 1 86 ? -8.559 2.169 -4.868 1.00 96.88 86 ILE A CA 1
ATOM 652 C C . ILE A 1 86 ? -7.702 0.940 -5.198 1.00 96.88 86 ILE A C 1
ATOM 654 O O . ILE A 1 86 ? -6.538 1.060 -5.549 1.00 96.88 86 ILE A O 1
ATOM 658 N N . ARG A 1 87 ? -8.239 -0.281 -5.099 1.00 96.88 87 ARG A N 1
ATOM 659 C CA . ARG A 1 87 ? -7.441 -1.487 -5.385 1.00 96.88 87 ARG A CA 1
ATOM 660 C C . ARG A 1 87 ? -7.454 -1.893 -6.855 1.00 96.88 87 ARG A C 1
ATOM 662 O O . ARG A 1 87 ? -6.517 -2.571 -7.280 1.00 96.88 87 ARG A O 1
ATOM 669 N N . ALA A 1 88 ? -8.441 -1.459 -7.640 1.00 95.19 88 ALA A N 1
ATOM 670 C CA . ALA A 1 88 ? -8.563 -1.796 -9.060 1.00 95.19 88 ALA A CA 1
ATOM 671 C C . ALA A 1 88 ? -7.364 -1.333 -9.906 1.00 95.19 88 ALA A C 1
ATOM 673 O O . ALA A 1 88 ? -7.064 -1.946 -10.931 1.00 95.19 88 ALA A O 1
ATOM 674 N N . GLN A 1 89 ? -6.659 -0.282 -9.473 1.00 90.06 89 GLN A N 1
ATOM 675 C CA . GLN A 1 89 ? -5.477 0.244 -10.164 1.00 90.06 89 GLN A CA 1
ATOM 676 C C . GLN A 1 89 ? -4.155 -0.378 -9.698 1.00 90.06 89 GLN A C 1
ATOM 678 O O . GLN A 1 89 ? -3.085 0.011 -10.178 1.00 90.06 89 GLN A O 1
ATOM 683 N N . THR A 1 90 ? -4.216 -1.399 -8.845 1.00 96.00 90 THR A N 1
ATOM 684 C CA . THR A 1 90 ? -3.044 -2.097 -8.306 1.00 96.00 90 THR A CA 1
ATOM 685 C C . THR A 1 90 ? -2.862 -3.486 -8.926 1.00 96.00 90 THR A C 1
ATOM 687 O O . THR A 1 90 ? -3.721 -3.987 -9.651 1.00 96.00 90 THR A O 1
ATOM 690 N N . MET A 1 91 ? -1.737 -4.131 -8.615 1.00 96.69 91 MET A N 1
ATOM 691 C CA . MET A 1 91 ? -1.376 -5.486 -9.053 1.00 96.69 91 MET A CA 1
ATOM 692 C C . MET A 1 91 ? -1.222 -5.632 -10.575 1.00 96.69 91 MET A C 1
ATOM 694 O O . MET A 1 91 ? -1.081 -4.661 -11.318 1.00 96.69 91 MET A O 1
ATOM 698 N N . VAL A 1 92 ? -1.151 -6.881 -11.043 1.00 96.00 92 VAL A N 1
ATOM 699 C CA . VAL A 1 92 ? -1.139 -7.190 -12.473 1.00 96.00 92 VAL A CA 1
ATOM 700 C C . VAL A 1 92 ? -2.527 -6.916 -13.037 1.00 96.00 92 VAL A C 1
ATOM 702 O O . VAL A 1 92 ? -3.508 -7.538 -12.633 1.00 96.00 92 VAL A O 1
ATOM 705 N N . ARG A 1 93 ? -2.591 -6.000 -13.997 1.00 93.88 93 ARG A N 1
ATOM 706 C CA . ARG A 1 93 ? -3.825 -5.557 -14.647 1.00 93.88 93 ARG A CA 1
ATOM 707 C C . ARG A 1 93 ? -3.552 -5.179 -16.099 1.00 93.88 93 ARG A C 1
ATOM 709 O O . ARG A 1 93 ? -2.407 -5.169 -16.550 1.00 93.88 93 ARG A O 1
ATOM 716 N N . ARG A 1 94 ? -4.616 -4.865 -16.841 1.00 92.62 94 ARG A N 1
ATOM 717 C CA . ARG A 1 94 ? -4.509 -4.358 -18.214 1.00 92.62 94 ARG A CA 1
ATOM 718 C C . ARG A 1 94 ? -3.725 -3.038 -18.231 1.00 92.62 94 ARG A C 1
ATOM 720 O O . ARG A 1 94 ? -3.850 -2.223 -17.316 1.00 92.62 94 ARG A O 1
ATOM 727 N N . ILE A 1 95 ? -2.935 -2.848 -19.285 1.00 91.75 95 ILE A N 1
ATOM 728 C CA . ILE A 1 95 ? -2.253 -1.583 -19.569 1.00 91.75 95 ILE A CA 1
ATOM 729 C C . ILE A 1 95 ? -3.308 -0.501 -19.830 1.00 91.75 95 ILE A C 1
ATOM 731 O O . ILE A 1 95 ? -4.263 -0.734 -20.575 1.00 91.75 95 ILE A O 1
ATOM 735 N N . ILE A 1 96 ? -3.131 0.664 -19.208 1.00 89.94 96 ILE A N 1
ATOM 736 C CA . ILE A 1 96 ? -3.969 1.842 -19.440 1.00 89.94 96 ILE A CA 1
ATOM 737 C C . ILE A 1 96 ? -3.533 2.422 -20.782 1.00 89.94 96 ILE A C 1
ATOM 739 O O . ILE A 1 96 ? -2.409 2.903 -20.902 1.00 89.94 96 ILE A O 1
ATOM 743 N N . ARG A 1 97 ? -4.393 2.321 -21.800 1.00 89.00 97 ARG A N 1
ATOM 744 C CA . ARG A 1 97 ? -4.036 2.704 -23.177 1.00 89.00 97 ARG A CA 1
ATOM 745 C C . ARG A 1 97 ? -3.701 4.184 -23.288 1.00 89.00 97 ARG A C 1
ATOM 747 O O . ARG A 1 97 ? -2.845 4.558 -24.077 1.00 89.00 97 ARG A O 1
ATOM 754 N N . GLU A 1 98 ? -4.366 4.999 -22.480 1.00 88.94 98 GLU A N 1
ATOM 755 C CA . GLU A 1 98 ? -4.177 6.442 -22.399 1.00 88.94 98 GLU A CA 1
ATOM 756 C C . GLU A 1 98 ? -2.783 6.812 -21.862 1.00 88.94 98 GLU A C 1
ATOM 758 O O . GLU A 1 98 ? -2.255 7.862 -22.218 1.00 88.94 98 GLU A O 1
ATOM 763 N N . GLU A 1 99 ? -2.175 5.951 -21.038 1.00 87.50 99 GLU A N 1
ATOM 764 C CA . GLU A 1 99 ? -0.812 6.131 -20.515 1.00 87.50 99 GLU A CA 1
ATOM 765 C C . GLU A 1 99 ? 0.237 5.466 -21.412 1.00 87.50 99 GLU A C 1
ATOM 767 O O . GLU A 1 99 ? 1.329 5.999 -21.613 1.00 87.50 99 GLU A O 1
ATOM 772 N N . PHE A 1 100 ? -0.084 4.287 -21.943 1.00 87.00 100 PHE A N 1
ATOM 773 C CA . PHE A 1 100 ? 0.792 3.521 -22.814 1.00 87.00 100 PHE A CA 1
ATOM 774 C C . PHE A 1 100 ? -0.048 2.696 -23.787 1.00 87.00 100 PHE A C 1
ATOM 776 O O . PHE A 1 100 ? -0.705 1.739 -23.380 1.00 87.00 100 PHE A O 1
ATOM 783 N N . ASP A 1 101 ? -0.019 3.039 -25.074 1.00 88.69 101 ASP A N 1
ATOM 784 C CA . ASP A 1 101 ? -0.749 2.294 -26.099 1.00 88.69 101 ASP A CA 1
ATOM 785 C C . ASP A 1 101 ? 0.085 1.097 -26.593 1.00 88.69 101 ASP A C 1
ATOM 787 O O . ASP A 1 101 ? 1.059 1.291 -27.325 1.00 88.69 101 ASP A O 1
ATOM 791 N N . PRO A 1 102 ? -0.268 -0.151 -26.224 1.00 83.50 102 PRO A N 1
ATOM 792 C CA . PRO A 1 102 ? 0.477 -1.325 -26.662 1.00 83.50 102 PRO A CA 1
ATOM 793 C C . PRO A 1 102 ? 0.246 -1.665 -28.141 1.00 83.50 102 PRO A C 1
ATOM 795 O O . PRO A 1 102 ? 1.012 -2.448 -28.691 1.00 83.50 102 PRO A O 1
ATOM 798 N N . GLU A 1 103 ? -0.795 -1.119 -28.778 1.00 83.88 103 GLU A N 1
ATOM 799 C CA . GLU A 1 103 ? -1.115 -1.392 -30.188 1.00 83.88 103 GLU A CA 1
ATOM 800 C C . GLU A 1 103 ? -0.608 -0.281 -31.120 1.00 83.88 103 GLU A C 1
ATOM 802 O O . GLU A 1 103 ? -0.364 -0.519 -32.300 1.00 83.88 103 GLU A O 1
ATOM 807 N N . GLY A 1 104 ? -0.406 0.928 -30.593 1.00 82.44 104 GLY A N 1
ATOM 808 C CA . GLY A 1 104 ? 0.131 2.092 -31.304 1.00 82.44 104 GLY A CA 1
ATOM 809 C C . GLY A 1 104 ? 1.658 2.109 -31.432 1.00 82.44 104 GLY A C 1
ATOM 810 O O . GLY A 1 104 ? 2.257 3.184 -31.479 1.00 82.44 104 GLY A O 1
ATOM 811 N N . ILE A 1 105 ? 2.314 0.943 -31.450 1.00 78.88 105 ILE A N 1
ATOM 812 C CA . ILE A 1 105 ? 3.779 0.855 -31.521 1.00 78.88 105 ILE A CA 1
ATOM 813 C C . ILE A 1 105 ? 4.257 1.346 -32.896 1.00 78.88 105 ILE A C 1
ATOM 815 O O . ILE A 1 105 ? 3.934 0.767 -33.932 1.00 78.88 105 ILE A O 1
ATOM 819 N N . ILE A 1 106 ? 5.080 2.397 -32.905 1.00 79.56 106 ILE A N 1
ATOM 820 C CA . ILE A 1 106 ? 5.665 2.964 -34.127 1.00 79.56 106 ILE A CA 1
ATOM 821 C C . ILE A 1 106 ? 6.835 2.078 -34.578 1.00 79.56 106 ILE A C 1
ATOM 823 O O . ILE A 1 106 ? 7.967 2.248 -34.128 1.00 79.56 106 ILE A O 1
ATOM 827 N N . LEU A 1 107 ? 6.564 1.122 -35.468 1.00 74.25 107 LEU A N 1
ATOM 828 C CA . LEU A 1 107 ? 7.592 0.245 -36.046 1.00 74.25 107 LEU A CA 1
ATOM 829 C C . LEU A 1 107 ? 8.321 0.898 -37.234 1.00 74.25 107 LEU A C 1
ATOM 831 O O . LEU A 1 107 ? 9.527 0.719 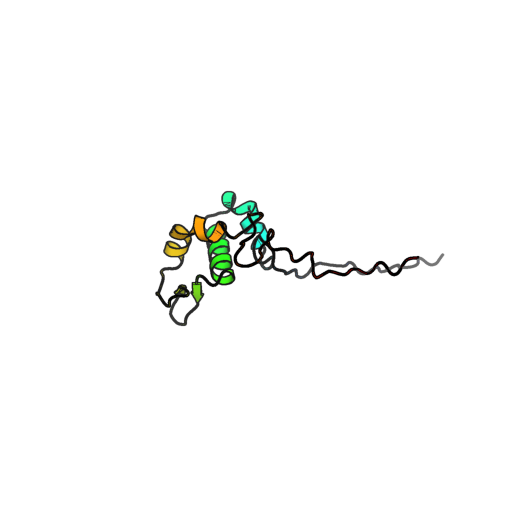-37.388 1.00 74.25 107 LEU A O 1
ATOM 835 N N . ASP A 1 108 ? 7.629 1.728 -38.016 1.00 67.62 108 ASP A N 1
ATOM 836 C CA . ASP A 1 108 ? 8.131 2.255 -39.298 1.00 67.62 108 ASP A CA 1
ATOM 837 C C . ASP A 1 108 ? 9.248 3.309 -39.171 1.00 67.62 108 ASP A C 1
ATOM 839 O O . ASP A 1 108 ? 9.909 3.636 -40.155 1.00 67.62 108 ASP A O 1
ATOM 843 N N . GLN A 1 109 ? 9.490 3.842 -37.967 1.00 60.78 109 GLN A N 1
ATOM 844 C CA . GLN A 1 109 ? 10.586 4.787 -37.696 1.00 60.78 109 GLN A CA 1
ATOM 845 C C . GLN A 1 109 ? 11.821 4.127 -37.072 1.00 60.78 109 GLN A C 1
ATOM 847 O O . GLN A 1 109 ? 12.865 4.771 -36.943 1.00 60.78 109 GLN A O 1
ATOM 852 N N . ILE A 1 110 ? 11.747 2.840 -36.717 1.00 60.50 110 ILE A N 1
ATOM 853 C CA . ILE A 1 110 ? 12.898 2.086 -36.217 1.00 60.50 110 ILE A CA 1
ATOM 854 C C . ILE A 1 110 ? 13.639 1.521 -37.431 1.00 60.50 110 ILE A C 1
ATOM 856 O O . ILE A 1 110 ? 13.597 0.329 -37.729 1.00 60.50 110 ILE A O 1
ATOM 860 N N . GLN A 1 111 ? 14.356 2.390 -38.145 1.00 58.31 111 GLN A N 1
ATOM 861 C CA . GLN A 1 111 ? 15.405 1.967 -39.070 1.00 58.31 111 GLN A CA 1
ATOM 862 C C . GLN A 1 111 ? 16.588 1.455 -38.231 1.00 58.31 111 GLN A C 1
ATOM 864 O O . GLN A 1 111 ? 17.627 2.099 -38.102 1.00 58.31 111 GLN A O 1
ATOM 869 N N . ALA A 1 112 ? 16.425 0.286 -37.605 1.00 60.28 112 ALA A N 1
ATOM 870 C CA . ALA A 1 112 ? 17.547 -0.489 -37.102 1.00 60.28 112 ALA A CA 1
ATOM 871 C C . ALA A 1 112 ? 18.301 -1.006 -38.329 1.00 60.28 112 ALA A C 1
ATOM 873 O O . ALA A 1 112 ? 18.102 -2.129 -38.787 1.00 60.28 112 ALA A O 1
ATOM 874 N N . GLY A 1 113 ? 19.127 -0.137 -38.911 1.00 52.28 113 GLY A N 1
ATOM 875 C CA . GLY A 1 113 ? 20.120 -0.537 -39.883 1.00 52.28 113 GLY A CA 1
ATOM 876 C C . GLY A 1 113 ? 21.041 -1.526 -39.191 1.00 52.28 113 GLY A C 1
ATOM 877 O O . GLY A 1 113 ? 21.944 -1.133 -38.454 1.00 52.28 113 GLY A O 1
ATOM 878 N N . SER A 1 114 ? 20.810 -2.816 -39.411 1.00 56.16 114 SER A N 1
ATOM 879 C CA . SER A 1 114 ? 21.856 -3.811 -39.269 1.00 56.16 114 SER A CA 1
ATOM 880 C C . SER A 1 114 ? 22.939 -3.432 -40.276 1.00 56.16 114 SER A C 1
ATOM 882 O O . SER A 1 114 ? 22.895 -3.838 -41.436 1.00 56.16 114 SER A O 1
ATOM 884 N N . ALA A 1 115 ? 23.884 -2.593 -39.852 1.00 56.03 115 ALA A N 1
ATOM 885 C CA . ALA A 1 115 ? 25.161 -2.416 -40.521 1.00 56.03 115 ALA A CA 1
ATOM 886 C C . ALA A 1 115 ? 25.942 -3.720 -40.330 1.00 56.03 115 ALA A C 1
ATOM 888 O O . ALA A 1 115 ? 26.768 -3.868 -39.433 1.00 56.03 115 ALA A O 1
ATOM 889 N N . GLY A 1 116 ? 25.566 -4.708 -41.126 1.00 56.50 116 GLY A N 1
ATOM 890 C CA . GLY A 1 116 ? 26.150 -6.028 -41.171 1.00 56.50 116 GLY A CA 1
ATOM 891 C C . GLY A 1 116 ? 25.898 -6.568 -42.561 1.00 56.50 116 GLY A C 1
ATOM 892 O O . GLY A 1 116 ? 24.815 -7.091 -42.807 1.00 56.50 116 GLY A O 1
ATOM 893 N N . MET A 1 117 ? 26.860 -6.306 -43.447 1.00 40.34 117 MET A N 1
ATOM 894 C CA . MET A 1 117 ? 27.445 -7.146 -44.504 1.00 40.34 117 MET A CA 1
ATOM 895 C C . MET A 1 117 ? 28.402 -6.263 -45.310 1.00 40.34 117 MET A C 1
ATOM 897 O O . MET A 1 117 ? 27.955 -5.199 -45.791 1.00 40.34 117 MET A O 1
#

Secondary structure (DSSP, 8-state):
------------------EETTEE-GGGHHHHHHTGGGS-HHHHHHHHHHHHHHTTSEEEETTEEEETTS-EE-HHHHHHHTHHHHHHTSSS----TTT--SS----TT--------

Solvent-accessible surface area (backbone atoms only — not comparable to full-atom values): 7538 Å² total; per-residue (Å²): 135,85,82,79,81,79,84,72,84,79,89,74,88,87,76,72,70,56,76,54,55,49,38,41,41,46,95,43,35,17,59,48,52,72,49,40,89,81,47,55,72,67,58,42,48,53,36,48,53,54,43,29,44,75,71,52,49,34,47,83,52,102,87,51,36,25,36,72,86,68,50,79,48,62,61,74,60,53,48,65,77,40,44,66,66,59,50,67,81,33,54,93,68,82,76,54,53,93,84,49,50,87,82,75,65,77,61,90,78,64,78,76,72,73,91,75,131

Foldseek 3Di:
DDPDPPPDDDDDPPDDWDQDLQGIPGVHLSVCSVVVVPDDPVSNLVNLVRLCVVVQQWDADPVGIAGNVGHDDDSSVVSVVCVCVSPVSGDDDDDDCVVPNPVPDDPVPPPPPPPDD